Protein AF-A0A6P1W4Q4-F1 (afdb_monomer_lite)

Foldseek 3Di:
DDDDPCPPADAPDKDFLVDDDDDDDPVVVLFKWKWFQFPPPGIATWDADPVVRFTKGKDWDQPDDPPDDPVPCPDVVVRVVRTDIDIDTGDGTGIMGMHTDPNPPPVVVVDDDPDDD

Radius of gyration: 18.15 Å; chains: 1; bounding box: 52×29×51 Å

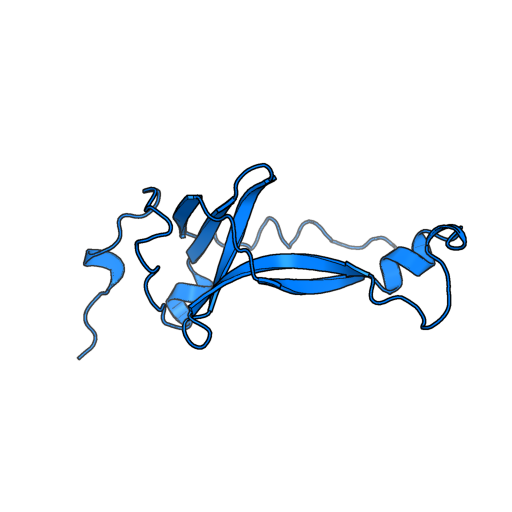Structure (mmCIF, N/CA/C/O backbone):
data_AF-A0A6P1W4Q4-F1
#
_entry.id   AF-A0A6P1W4Q4-F1
#
loop_
_atom_site.group_PDB
_atom_site.id
_atom_site.type_symbol
_atom_site.label_atom_id
_atom_site.label_alt_id
_atom_site.label_comp_id
_atom_site.label_asym_id
_atom_site.label_entity_id
_atom_site.label_seq_id
_atom_site.pdbx_PDB_ins_code
_atom_site.Cartn_x
_atom_site.Cartn_y
_atom_site.Car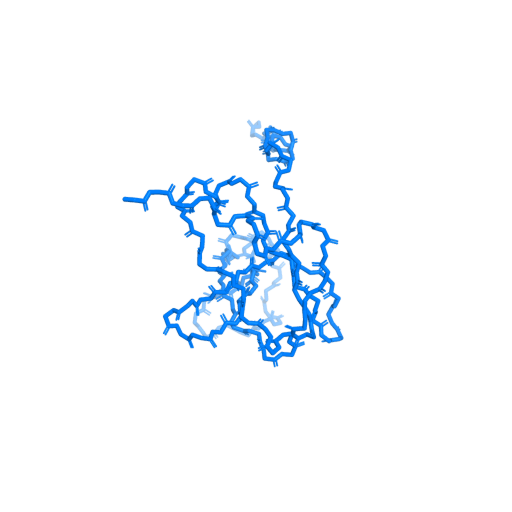tn_z
_atom_site.occupancy
_atom_site.B_iso_or_equiv
_atom_site.auth_seq_id
_atom_site.auth_comp_id
_atom_site.auth_asym_id
_atom_site.auth_atom_id
_atom_site.pdbx_PDB_model_num
ATOM 1 N N . MET A 1 1 ? -7.930 18.225 20.981 1.00 37.78 1 MET A N 1
ATOM 2 C CA . MET A 1 1 ? -8.391 16.954 21.582 1.00 37.78 1 MET A CA 1
ATOM 3 C C . MET A 1 1 ? -7.706 15.831 20.821 1.00 37.78 1 MET A C 1
ATOM 5 O O . MET A 1 1 ? -8.156 15.481 19.740 1.00 37.78 1 MET A O 1
ATOM 9 N N . ASN A 1 2 ? -6.573 15.351 21.335 1.00 42.97 2 ASN A N 1
ATOM 10 C CA . ASN A 1 2 ? -5.737 14.346 20.675 1.00 42.97 2 ASN A CA 1
ATOM 11 C C . ASN A 1 2 ? -6.170 12.964 21.174 1.00 42.97 2 ASN A C 1
ATOM 13 O O . ASN A 1 2 ? -5.742 12.516 22.233 1.00 42.97 2 ASN A O 1
ATOM 17 N N . GLY A 1 3 ? -7.113 12.347 20.464 1.00 40.84 3 GLY A N 1
ATOM 18 C CA . GLY A 1 3 ? -7.583 10.997 20.755 1.00 40.84 3 GLY A CA 1
ATOM 19 C C . GLY A 1 3 ? -6.735 9.974 20.010 1.00 40.84 3 GLY A C 1
ATOM 20 O O . GLY A 1 3 ? -6.713 9.983 18.784 1.00 40.84 3 GLY A O 1
ATOM 21 N N . HIS A 1 4 ? -6.055 9.101 20.749 1.00 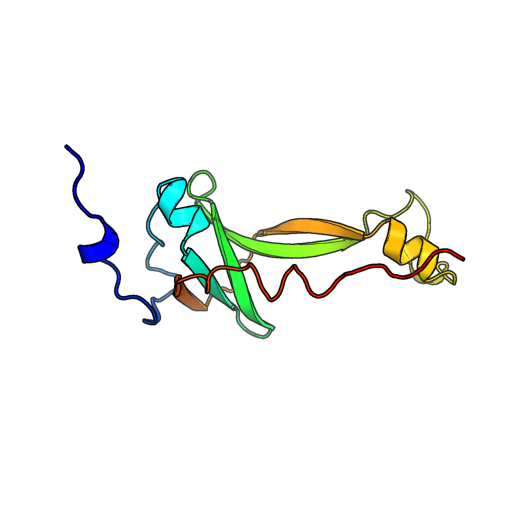47.22 4 HIS A N 1
ATOM 22 C CA . HIS A 1 4 ? -5.264 7.981 20.236 1.00 47.22 4 HIS A CA 1
ATOM 23 C C . HIS A 1 4 ? -6.079 7.093 19.265 1.00 47.22 4 HIS A C 1
ATOM 25 O O . HIS A 1 4 ? -6.968 6.338 19.673 1.00 47.22 4 HIS A O 1
ATOM 31 N N . PHE A 1 5 ? -5.769 7.181 17.966 1.00 53.00 5 PHE A N 1
ATOM 32 C CA . PHE A 1 5 ? -6.507 6.548 16.859 1.00 53.00 5 PHE A CA 1
ATOM 33 C C . PHE A 1 5 ? -6.183 5.060 16.642 1.00 53.00 5 PHE A C 1
ATOM 35 O O . PHE A 1 5 ? -6.997 4.327 16.074 1.00 53.00 5 PHE A O 1
ATOM 42 N N . LEU A 1 6 ? -5.060 4.575 17.182 1.00 53.75 6 LEU A N 1
ATOM 43 C CA . LEU A 1 6 ? -4.676 3.153 17.187 1.00 53.75 6 LEU A CA 1
ATOM 44 C C . LEU A 1 6 ? -5.668 2.240 17.939 1.00 53.75 6 LEU A C 1
ATOM 46 O O . LEU A 1 6 ? -5.520 1.024 17.939 1.00 53.75 6 LEU A O 1
ATOM 50 N N . THR A 1 7 ? -6.716 2.794 18.549 1.00 56.03 7 THR A N 1
ATOM 51 C CA . THR A 1 7 ? -7.779 2.028 19.215 1.00 56.03 7 THR A CA 1
ATOM 52 C C . THR A 1 7 ? -8.725 1.304 18.249 1.00 56.03 7 THR A C 1
ATOM 54 O O . THR A 1 7 ? -9.397 0.364 18.666 1.00 56.03 7 THR A O 1
ATOM 57 N N . LYS A 1 8 ? -8.794 1.698 16.966 1.00 67.62 8 LYS A N 1
ATOM 58 C CA . LYS A 1 8 ? -9.736 1.110 15.983 1.00 67.62 8 LYS A CA 1
ATOM 59 C C . LYS A 1 8 ? -9.107 0.134 14.989 1.00 67.62 8 LYS A C 1
ATOM 61 O O . LYS A 1 8 ? -9.837 -0.568 14.291 1.00 67.62 8 LYS A O 1
ATOM 66 N N . VAL A 1 9 ? -7.779 0.086 14.907 1.00 78.94 9 VAL A N 1
ATOM 67 C CA . VAL A 1 9 ? -7.048 -0.780 13.977 1.00 78.94 9 VAL A CA 1
ATOM 68 C C . VAL A 1 9 ? -6.053 -1.613 14.763 1.00 78.94 9 VAL A C 1
ATOM 70 O O . VAL A 1 9 ? -5.184 -1.088 15.450 1.00 78.94 9 VAL A O 1
ATOM 73 N N . ARG A 1 10 ? -6.177 -2.933 14.649 1.00 85.44 10 ARG A N 1
ATOM 74 C CA . ARG A 1 10 ? -5.229 -3.884 15.206 1.00 85.44 10 ARG A CA 1
ATOM 75 C C . ARG A 1 10 ? -4.070 -4.018 14.227 1.00 85.44 10 ARG A C 1
ATOM 77 O O . ARG A 1 10 ? -4.260 -4.420 13.080 1.00 85.44 10 ARG A O 1
ATOM 84 N N . LEU A 1 11 ? -2.870 -3.696 14.696 1.00 86.56 11 LEU A N 1
ATOM 85 C C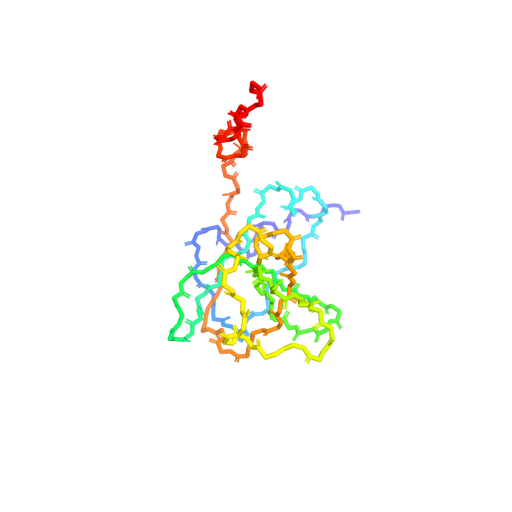A . LEU A 1 11 ? -1.642 -3.935 13.943 1.00 86.56 11 LEU A CA 1
ATOM 86 C C . LEU A 1 11 ? -1.528 -5.419 13.581 1.00 86.56 11 LEU A C 1
ATOM 88 O O . LEU A 1 11 ? -1.973 -6.283 14.341 1.00 86.56 11 LEU A O 1
ATOM 92 N N . TYR A 1 12 ? -0.934 -5.705 12.425 1.00 88.94 12 TYR A N 1
ATOM 93 C CA . TYR A 1 12 ? -0.780 -7.063 11.889 1.00 88.94 12 TYR A CA 1
ATOM 94 C C . TYR A 1 12 ? -2.095 -7.812 11.586 1.00 88.94 12 TYR A C 1
ATOM 96 O O . TYR A 1 12 ? -2.076 -9.019 11.345 1.00 88.94 12 TYR A O 1
ATOM 104 N N . ALA A 1 13 ? -3.243 -7.126 11.590 1.00 93.31 13 ALA A N 1
ATOM 105 C CA . ALA A 1 13 ? -4.512 -7.697 11.153 1.00 93.31 13 ALA A CA 1
ATOM 106 C C . ALA A 1 13 ? -4.811 -7.322 9.696 1.00 93.31 13 ALA A C 1
ATOM 108 O O . ALA A 1 13 ? -4.579 -6.190 9.269 1.00 93.31 13 ALA A O 1
ATOM 109 N N . TRP A 1 14 ? -5.364 -8.279 8.949 1.00 95.38 14 TRP A N 1
ATOM 110 C CA . TRP A 1 14 ? -5.851 -8.050 7.593 1.00 95.38 14 TRP A CA 1
ATOM 111 C C . TRP A 1 14 ? -7.269 -7.489 7.612 1.00 95.38 14 TRP A C 1
ATOM 113 O O . TRP A 1 14 ? -8.169 -8.044 8.241 1.00 95.38 14 TRP A O 1
ATOM 123 N N . TYR A 1 15 ? -7.467 -6.422 6.851 1.00 96.12 15 TYR A N 1
ATOM 124 C CA . TYR A 1 15 ? -8.743 -5.766 6.622 1.00 96.12 15 TYR A CA 1
ATOM 125 C C . TYR A 1 15 ? -9.103 -5.868 5.140 1.00 96.12 15 TYR A C 1
ATOM 127 O O . TYR A 1 15 ? -8.223 -5.701 4.295 1.00 96.12 15 TYR A O 1
ATOM 135 N N . PRO A 1 16 ? -10.370 -6.129 4.780 1.00 96.56 16 PRO A N 1
ATOM 136 C CA . PRO A 1 16 ? -10.771 -6.185 3.379 1.00 96.56 16 PRO A CA 1
ATOM 137 C C . PRO A 1 16 ? -10.604 -4.814 2.714 1.00 96.56 16 PRO A C 1
ATOM 139 O O . PRO A 1 16 ? -10.769 -3.782 3.361 1.00 96.56 16 PRO A O 1
ATOM 142 N N . ALA A 1 17 ? -10.351 -4.786 1.404 1.00 94.81 17 ALA A N 1
ATOM 143 C CA . ALA A 1 17 ? -10.204 -3.534 0.650 1.00 94.81 17 ALA A CA 1
ATOM 144 C C . ALA A 1 17 ? -11.458 -2.635 0.671 1.00 94.81 17 ALA A C 1
ATOM 146 O O . ALA A 1 17 ? -11.365 -1.438 0.407 1.00 94.81 17 ALA A O 1
ATOM 147 N N . SER A 1 18 ? -12.626 -3.197 1.001 1.00 93.69 18 SER A N 1
ATOM 148 C CA . SER A 1 18 ? -13.863 -2.443 1.232 1.00 93.69 18 SER A CA 1
ATOM 149 C C . SER A 1 18 ? -13.819 -1.580 2.499 1.00 93.69 18 SER A C 1
ATOM 151 O O . SER A 1 18 ? -14.538 -0.585 2.585 1.00 93.69 18 SER A O 1
ATOM 153 N N . ALA A 1 19 ? -12.987 -1.935 3.481 1.00 93.44 19 ALA A N 1
ATOM 154 C CA . ALA A 1 19 ? -12.704 -1.092 4.631 1.00 93.44 19 ALA A CA 1
ATOM 155 C C . ALA A 1 19 ? -11.630 -0.075 4.236 1.00 93.44 19 ALA A C 1
ATOM 157 O O . ALA A 1 19 ? -10.562 -0.453 3.761 1.00 93.44 19 ALA A O 1
ATOM 158 N N . LYS A 1 20 ? -11.888 1.219 4.430 1.00 91.75 20 LYS A N 1
ATOM 159 C CA . LYS A 1 20 ? -10.884 2.252 4.149 1.00 91.75 20 LYS A CA 1
ATOM 160 C C . LYS A 1 20 ? -9.813 2.245 5.250 1.00 91.75 20 LYS A C 1
ATOM 162 O O . LYS A 1 20 ? -10.195 2.264 6.424 1.00 91.75 20 LYS A O 1
ATOM 167 N N . PRO A 1 21 ? -8.509 2.242 4.912 1.00 92.88 21 PRO A N 1
ATOM 168 C CA . PRO A 1 21 ? -7.453 2.468 5.895 1.00 92.88 21 PRO A CA 1
ATOM 169 C C . PRO A 1 21 ? -7.667 3.796 6.623 1.00 92.88 21 PRO A C 1
ATOM 171 O O . PRO A 1 21 ? -8.258 4.706 6.042 1.00 92.88 21 PRO A O 1
ATOM 174 N N . PRO A 1 22 ? -7.206 3.948 7.871 1.00 89.31 22 PRO A N 1
ATOM 175 C CA . PRO A 1 22 ? -7.259 5.234 8.552 1.00 89.31 22 PRO A CA 1
ATOM 176 C C . PRO A 1 22 ? -6.366 6.262 7.847 1.00 89.31 22 PRO A C 1
ATOM 178 O O . PRO A 1 22 ? -5.402 5.916 7.160 1.00 89.31 22 PRO A O 1
ATOM 181 N N . GLN A 1 23 ? -6.689 7.541 8.017 1.00 89.12 23 GLN A N 1
ATOM 182 C CA . GLN A 1 23 ? -5.745 8.610 7.713 1.00 89.12 23 GLN A CA 1
ATOM 183 C C . GLN A 1 23 ? -4.806 8.749 8.907 1.00 89.12 23 GLN A C 1
ATOM 185 O O . GLN A 1 23 ? -5.270 8.931 10.032 1.00 89.12 23 GLN A O 1
ATOM 190 N N . LEU A 1 24 ? -3.513 8.605 8.650 1.00 85.25 24 LEU A N 1
ATOM 191 C CA . LEU A 1 24 ? -2.473 8.701 9.661 1.00 85.25 24 LEU A CA 1
ATOM 192 C C . LEU A 1 24 ? -2.003 10.155 9.783 1.00 85.25 24 LEU A C 1
ATOM 194 O O . LEU A 1 24 ? -2.072 10.931 8.828 1.00 85.25 24 LEU A O 1
ATOM 198 N N . SER A 1 25 ? -1.551 10.535 10.973 1.00 85.00 25 SER A N 1
ATOM 199 C CA . SER A 1 25 ? -0.745 11.742 11.159 1.00 85.00 25 SER A CA 1
ATOM 200 C C . SER A 1 25 ? 0.664 11.542 10.594 1.00 85.00 25 SER A C 1
ATOM 202 O O . SER A 1 25 ? 1.100 10.412 10.399 1.00 85.00 25 SER A O 1
ATOM 204 N N . LEU A 1 26 ? 1.411 12.629 10.385 1.00 83.56 26 LEU A N 1
ATOM 205 C CA . LEU A 1 26 ? 2.783 12.553 9.868 1.00 83.56 26 LEU A CA 1
ATOM 206 C C . LEU A 1 26 ? 3.694 11.649 10.725 1.00 83.56 26 LEU A C 1
ATOM 208 O O . LEU A 1 26 ? 4.472 10.869 10.189 1.00 83.56 26 LEU A O 1
ATOM 212 N N . GLU A 1 27 ? 3.576 11.717 12.053 1.00 84.31 27 GLU A N 1
ATOM 213 C CA . GLU A 1 27 ? 4.358 10.880 12.977 1.00 84.31 27 GLU A CA 1
ATOM 214 C C . GLU A 1 27 ? 4.010 9.388 12.835 1.00 84.31 27 GLU A C 1
ATOM 216 O O . GLU A 1 27 ? 4.886 8.520 12.854 1.00 84.31 27 GLU A O 1
ATOM 221 N N . GLU A 1 28 ? 2.729 9.081 12.634 1.00 85.38 28 GLU A N 1
ATOM 222 C CA . GLU A 1 28 ? 2.263 7.717 12.397 1.00 85.38 28 GLU A CA 1
ATOM 223 C C . GLU A 1 28 ? 2.681 7.218 11.005 1.00 85.38 28 GLU A C 1
ATOM 225 O O . GLU A 1 28 ? 3.112 6.076 10.883 1.00 85.38 28 GLU A O 1
ATOM 230 N N . GLU A 1 29 ? 2.636 8.058 9.968 1.00 83.44 29 GLU A N 1
ATOM 231 C CA . GLU A 1 29 ? 3.137 7.720 8.624 1.00 83.44 29 GLU A CA 1
ATOM 232 C C . GLU A 1 29 ? 4.632 7.376 8.634 1.00 83.44 29 GLU A C 1
ATOM 234 O O . GLU A 1 29 ? 5.078 6.527 7.867 1.00 83.44 29 GLU A O 1
ATOM 239 N N . MET A 1 30 ? 5.406 7.982 9.538 1.00 83.44 30 MET A N 1
ATOM 240 C CA . MET A 1 30 ? 6.822 7.656 9.738 1.00 83.44 30 MET A CA 1
ATOM 241 C C . MET A 1 30 ? 7.050 6.375 10.553 1.00 83.44 30 MET A C 1
ATOM 243 O O . MET A 1 30 ? 8.143 5.812 10.520 1.00 83.44 30 MET A O 1
ATOM 247 N N . SER A 1 31 ? 6.040 5.916 11.292 1.00 85.19 31 SER A N 1
ATOM 248 C CA . SER A 1 31 ? 6.151 4.792 12.231 1.00 85.19 31 SER A CA 1
ATOM 249 C C . SER A 1 31 ? 5.485 3.514 11.723 1.00 85.19 31 SER A C 1
ATOM 251 O O . SER A 1 31 ? 5.721 2.435 12.268 1.00 85.19 31 SER A O 1
ATOM 253 N N . TYR A 1 32 ? 4.652 3.613 10.686 1.00 87.06 32 TYR A N 1
ATOM 254 C CA . TYR A 1 32 ? 3.853 2.510 10.171 1.00 87.06 32 TYR A CA 1
ATOM 255 C C . TYR A 1 32 ? 3.909 2.423 8.648 1.00 87.06 32 TYR A C 1
ATOM 257 O O . TYR A 1 32 ? 3.908 3.423 7.942 1.00 87.06 32 TYR A O 1
ATOM 265 N N . GLN A 1 33 ? 3.867 1.196 8.137 1.00 90.12 33 GLN A N 1
ATOM 266 C CA . GLN A 1 33 ? 3.746 0.901 6.717 1.00 90.12 33 GLN A CA 1
ATOM 267 C C . GLN A 1 33 ? 2.408 0.225 6.446 1.00 90.12 33 GLN A C 1
ATOM 269 O O . GLN A 1 33 ? 2.054 -0.777 7.075 1.00 90.12 33 GLN A O 1
ATOM 274 N N . LEU A 1 34 ? 1.679 0.743 5.459 1.00 91.69 34 LEU A N 1
ATOM 275 C CA . LEU A 1 34 ? 0.533 0.036 4.907 1.00 91.69 34 LEU A CA 1
ATOM 276 C C . LEU A 1 34 ? 1.028 -1.035 3.929 1.00 91.69 34 LEU A C 1
ATOM 278 O O . LEU A 1 34 ? 1.791 -0.762 3.000 1.00 91.69 34 LEU A O 1
ATOM 282 N N . ILE A 1 35 ? 0.576 -2.260 4.150 1.00 93.50 35 ILE A N 1
ATOM 283 C CA . ILE A 1 35 ? 0.838 -3.424 3.317 1.00 93.50 35 ILE A CA 1
ATOM 284 C C . ILE A 1 35 ? -0.448 -3.785 2.582 1.00 93.50 35 ILE A C 1
ATOM 286 O O . ILE A 1 35 ? -1.519 -3.848 3.184 1.00 93.50 35 ILE A O 1
ATOM 290 N N . LEU A 1 36 ? -0.346 -4.031 1.280 1.00 94.69 36 LEU A N 1
ATOM 291 C CA . LEU A 1 36 ? -1.456 -4.340 0.386 1.00 94.69 36 LEU A CA 1
ATOM 292 C C . LEU A 1 36 ? -1.323 -5.772 -0.124 1.00 94.69 36 LEU A C 1
ATOM 294 O O . LEU A 1 36 ? -0.273 -6.149 -0.636 1.00 94.69 36 LEU A O 1
ATOM 298 N N . ASN A 1 37 ? -2.398 -6.552 -0.046 1.00 95.81 37 ASN A N 1
ATOM 299 C CA . ASN A 1 37 ? -2.527 -7.814 -0.766 1.00 95.81 37 ASN A CA 1
ATOM 300 C C . ASN A 1 37 ? -3.260 -7.551 -2.087 1.00 95.81 37 ASN A C 1
ATOM 302 O O . ASN A 1 37 ? -4.435 -7.178 -2.086 1.00 95.81 37 ASN A O 1
ATOM 306 N N . ILE A 1 38 ? -2.564 -7.720 -3.207 1.00 94.38 38 ILE A N 1
ATOM 307 C CA . ILE A 1 38 ? -3.047 -7.422 -4.554 1.00 94.38 38 ILE A CA 1
ATOM 308 C C . ILE A 1 38 ? -3.197 -8.730 -5.334 1.00 94.38 38 ILE A C 1
ATOM 310 O O . ILE A 1 38 ? -2.252 -9.514 -5.450 1.00 94.38 38 ILE A O 1
ATOM 314 N N . ALA A 1 39 ? -4.370 -8.948 -5.932 1.00 93.94 39 ALA A N 1
ATOM 315 C CA . ALA A 1 39 ? -4.638 -10.151 -6.715 1.00 93.94 39 ALA A CA 1
ATOM 316 C C . ALA A 1 39 ? -3.613 -10.332 -7.850 1.00 93.94 39 ALA A C 1
ATOM 318 O O . ALA A 1 39 ? -3.352 -9.394 -8.604 1.00 93.94 39 ALA A O 1
ATOM 319 N N . LEU A 1 40 ? -3.080 -11.553 -7.992 1.00 91.06 40 LEU A N 1
ATOM 320 C CA . LEU A 1 40 ? -2.075 -11.956 -8.996 1.00 91.06 40 LEU A CA 1
ATOM 321 C C . LEU A 1 40 ? -0.700 -11.269 -8.884 1.00 91.06 40 LEU A C 1
ATOM 323 O O . LEU A 1 40 ? 0.173 -11.545 -9.698 1.00 91.06 40 LEU A O 1
ATOM 327 N N . VAL A 1 41 ? -0.498 -10.400 -7.892 1.00 89.50 41 VAL A N 1
ATOM 328 C CA . VAL A 1 41 ? 0.791 -9.740 -7.620 1.00 89.50 41 VAL A CA 1
ATOM 329 C C . VAL A 1 41 ? 1.369 -10.228 -6.293 1.00 89.50 41 VAL A C 1
ATOM 331 O O . VAL A 1 41 ? 2.562 -10.490 -6.206 1.00 89.50 41 VAL A O 1
ATOM 334 N N . GLY A 1 42 ? 0.525 -10.388 -5.271 1.00 91.06 42 GLY A N 1
ATOM 335 C CA . GLY A 1 42 ? 0.936 -10.769 -3.923 1.00 91.06 42 GLY A CA 1
ATOM 336 C C . GLY A 1 42 ? 0.930 -9.585 -2.959 1.00 91.06 42 GLY A C 1
ATOM 337 O O . GLY A 1 42 ? 0.112 -8.672 -3.081 1.00 91.06 42 GLY A O 1
ATOM 338 N N . VAL A 1 43 ? 1.820 -9.627 -1.969 1.00 91.50 43 VAL A N 1
ATOM 339 C CA . VAL A 1 43 ? 1.864 -8.669 -0.859 1.00 91.50 43 VAL A CA 1
ATOM 340 C C . VAL A 1 43 ? 2.947 -7.619 -1.102 1.00 91.50 43 VAL A C 1
ATOM 342 O O . VAL A 1 43 ? 4.108 -7.972 -1.285 1.00 91.50 43 VAL A O 1
ATO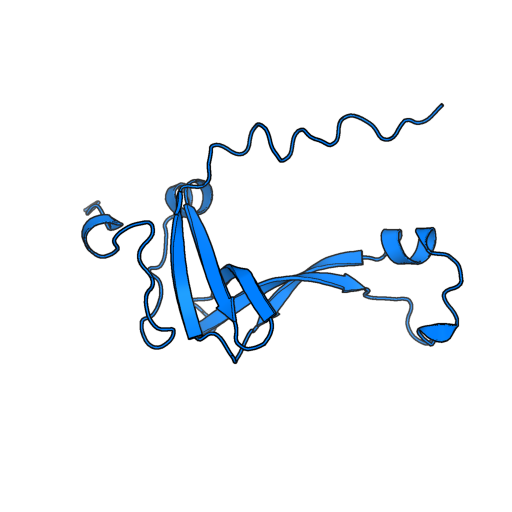M 345 N N . VAL A 1 44 ? 2.581 -6.335 -1.094 1.00 90.19 44 VAL A N 1
ATOM 346 C CA . VAL A 1 44 ? 3.501 -5.214 -1.365 1.00 90.19 44 VAL A CA 1
ATOM 347 C C . VAL A 1 44 ? 3.284 -4.047 -0.407 1.00 90.19 44 VAL A C 1
ATOM 349 O O . VAL A 1 44 ? 2.188 -3.859 0.120 1.00 90.19 44 VAL A O 1
ATOM 352 N N . ALA A 1 45 ? 4.313 -3.222 -0.217 1.00 89.38 45 ALA A N 1
ATOM 353 C CA . ALA A 1 45 ? 4.171 -1.935 0.454 1.00 89.38 45 ALA A CA 1
ATOM 354 C C . ALA A 1 45 ? 3.399 -0.937 -0.427 1.00 89.38 45 ALA A C 1
ATOM 356 O O . ALA A 1 45 ? 3.567 -0.885 -1.649 1.00 89.38 45 ALA A O 1
ATOM 357 N N . GLY A 1 46 ? 2.553 -0.128 0.202 1.00 91.25 46 GLY A N 1
ATOM 358 C CA . GLY A 1 46 ? 1.796 0.915 -0.474 1.00 91.25 46 GLY A CA 1
ATOM 359 C C . GLY A 1 46 ? 1.196 1.911 0.504 1.00 91.25 46 GLY A C 1
ATOM 360 O O . GLY A 1 46 ? 1.607 1.998 1.657 1.00 91.25 46 GLY A O 1
ATOM 361 N N . PHE A 1 47 ? 0.211 2.665 0.039 1.00 91.81 47 PHE A N 1
ATOM 362 C CA . PHE A 1 47 ? -0.554 3.610 0.845 1.00 91.81 47 PHE A CA 1
ATOM 363 C C . PHE A 1 47 ? -1.973 3.744 0.288 1.00 91.81 47 PHE A C 1
ATOM 365 O O . PHE A 1 47 ? -2.315 3.195 -0.763 1.00 91.81 47 PHE A O 1
ATOM 372 N N . TYR A 1 48 ? -2.815 4.475 1.008 1.00 93.62 48 TYR A N 1
ATOM 373 C CA . TYR A 1 48 ? -4.149 4.833 0.549 1.00 93.62 48 TYR A CA 1
ATOM 374 C C . TYR A 1 48 ? -4.238 6.349 0.401 1.00 93.62 48 TYR A C 1
ATOM 376 O O . TYR A 1 48 ? -4.120 7.087 1.378 1.00 93.62 48 TYR A O 1
ATOM 384 N N . ASP A 1 49 ? -4.422 6.816 -0.832 1.00 92.50 49 ASP A N 1
ATOM 385 C CA . ASP A 1 49 ? -4.661 8.223 -1.125 1.00 92.50 49 ASP A CA 1
ATOM 386 C C . ASP A 1 49 ? -6.106 8.565 -0.748 1.00 92.50 49 ASP A C 1
ATOM 388 O O . ASP A 1 49 ? -7.058 8.274 -1.480 1.00 92.50 49 ASP A O 1
ATOM 392 N N . HIS A 1 50 ? -6.266 9.202 0.410 1.00 91.38 50 HIS A N 1
ATOM 393 C CA . HIS A 1 50 ? -7.560 9.643 0.930 1.00 91.38 50 HIS A CA 1
ATOM 394 C C . HIS A 1 50 ? -8.224 10.731 0.083 1.00 91.38 50 HIS A C 1
ATOM 396 O O . HIS A 1 50 ? -9.452 10.791 0.034 1.00 91.38 50 HIS A O 1
ATOM 402 N N . LYS A 1 51 ? -7.444 11.561 -0.621 1.00 91.44 51 LYS A N 1
ATOM 403 C CA . LYS A 1 51 ? -7.988 12.610 -1.496 1.00 91.44 51 LYS A CA 1
ATOM 404 C C . LYS A 1 51 ? -8.611 11.990 -2.742 1.00 91.44 51 LYS A C 1
ATOM 406 O O . LYS A 1 51 ? -9.690 12.396 -3.163 1.00 91.44 51 LYS A O 1
ATOM 411 N N . GLN A 1 52 ? -7.947 10.986 -3.310 1.00 92.88 52 GLN A N 1
ATOM 412 C CA . GLN A 1 52 ? -8.403 10.306 -4.524 1.00 92.88 52 GLN A CA 1
ATOM 413 C C . GLN A 1 52 ? -9.275 9.074 -4.256 1.00 92.88 52 GLN A C 1
ATOM 415 O O . GLN A 1 52 ? -9.861 8.539 -5.196 1.00 92.88 52 GLN A O 1
ATOM 420 N N . ASN A 1 53 ? -9.383 8.635 -2.998 1.00 93.25 53 ASN A N 1
ATOM 421 C CA . ASN A 1 53 ? -10.025 7.386 -2.577 1.00 93.25 53 ASN A CA 1
ATOM 422 C C . ASN A 1 53 ? -9.485 6.151 -3.321 1.00 93.25 53 ASN A C 1
ATOM 424 O O . ASN A 1 53 ? -10.255 5.351 -3.856 1.00 93.25 53 ASN A O 1
ATOM 428 N N . LYS A 1 54 ? -8.156 6.009 -3.391 1.00 95.56 54 LYS A N 1
ATOM 429 C CA . LYS A 1 54 ? -7.497 4.917 -4.125 1.00 95.56 54 LYS A CA 1
ATOM 430 C C . LYS A 1 54 ? -6.339 4.328 -3.336 1.00 95.56 54 LYS A C 1
ATOM 432 O O . LYS A 1 54 ? -5.590 5.049 -2.685 1.00 95.56 54 LYS A O 1
ATOM 437 N N . PHE A 1 55 ? -6.162 3.017 -3.454 1.00 95.75 55 PHE A N 1
ATOM 438 C CA . PHE A 1 55 ? -4.923 2.369 -3.041 1.00 95.75 55 PHE A CA 1
ATOM 439 C C . PHE A 1 55 ? -3.842 2.618 -4.083 1.00 95.75 55 PHE A C 1
ATOM 441 O O . PHE A 1 55 ? -4.099 2.512 -5.283 1.00 95.75 55 PHE A O 1
ATOM 448 N N . CYS A 1 56 ? -2.635 2.888 -3.612 1.00 94.00 56 CYS A N 1
ATOM 449 C CA . CYS A 1 56 ? -1.460 3.094 -4.438 1.00 94.00 56 CYS A CA 1
ATOM 450 C C . CYS A 1 56 ? -0.330 2.202 -3.929 1.00 94.00 56 CYS A C 1
ATOM 452 O O . CYS A 1 56 ? -0.202 1.981 -2.724 1.00 94.00 56 CYS A O 1
ATOM 454 N N . LYS A 1 57 ? 0.502 1.695 -4.835 1.00 89.25 57 LYS A N 1
ATOM 455 C CA . LYS A 1 57 ? 1.736 0.989 -4.468 1.00 89.25 57 LYS A CA 1
ATOM 456 C C . LYS A 1 57 ? 2.951 1.752 -4.970 1.00 89.25 57 LYS A C 1
ATOM 458 O O . LYS A 1 57 ? 2.871 2.457 -5.980 1.00 89.25 57 LYS A O 1
ATOM 463 N N . ASN A 1 58 ? 4.070 1.554 -4.288 1.00 82.31 58 ASN A N 1
ATOM 464 C CA . ASN A 1 58 ? 5.360 2.053 -4.742 1.00 82.31 58 ASN A CA 1
ATOM 465 C C . ASN A 1 58 ? 5.833 1.173 -5.900 1.00 82.31 58 ASN A C 1
ATOM 467 O O . ASN A 1 58 ? 5.743 -0.055 -5.833 1.00 82.31 58 ASN A O 1
ATOM 471 N N . CYS A 1 59 ? 6.313 1.791 -6.971 1.00 81.19 59 CYS A N 1
ATOM 472 C CA . CYS A 1 59 ? 6.903 1.082 -8.098 1.00 81.19 59 CYS A CA 1
ATOM 473 C C . CYS A 1 59 ? 7.999 1.925 -8.743 1.00 81.19 59 CYS A C 1
ATOM 475 O O . CYS A 1 59 ? 7.930 3.153 -8.747 1.00 81.19 59 CYS A O 1
ATOM 477 N N . GLU A 1 60 ? 8.997 1.265 -9.312 1.00 81.31 60 GLU A N 1
ATOM 478 C CA . GLU A 1 60 ? 9.946 1.921 -10.200 1.00 81.31 60 GLU A CA 1
ATOM 479 C C . GLU A 1 60 ? 9.356 1.932 -11.604 1.00 81.31 60 GLU A C 1
ATOM 481 O O . GLU A 1 60 ? 8.943 0.895 -12.133 1.00 81.31 60 GLU A O 1
ATOM 486 N N . ARG A 1 61 ? 9.291 3.115 -12.214 1.00 79.25 61 ARG A N 1
ATOM 487 C CA . ARG A 1 61 ? 8.899 3.250 -13.612 1.00 79.25 61 ARG A CA 1
ATOM 488 C C . ARG A 1 61 ? 10.032 3.813 -14.437 1.00 79.25 61 ARG A C 1
ATOM 490 O O . ARG A 1 61 ? 10.710 4.759 -14.047 1.00 79.25 61 ARG A O 1
ATOM 497 N N . TYR A 1 62 ? 10.180 3.228 -15.617 1.00 76.44 62 TYR A N 1
ATOM 498 C CA . TYR A 1 62 ? 11.038 3.746 -16.663 1.00 76.44 62 TYR A CA 1
ATOM 499 C C . TYR A 1 62 ? 10.278 4.823 -17.429 1.00 76.44 62 TYR A C 1
ATOM 501 O O . TYR A 1 62 ? 9.282 4.528 -18.092 1.00 76.44 62 TYR A O 1
ATOM 509 N N . PHE A 1 63 ? 10.738 6.068 -17.336 1.00 73.00 63 PHE A N 1
ATOM 510 C CA . PHE A 1 63 ? 10.110 7.183 -18.053 1.00 73.00 63 PHE A CA 1
ATOM 511 C C . PHE A 1 63 ? 10.672 7.386 -19.465 1.00 73.00 63 PHE A C 1
ATOM 513 O O . PHE A 1 63 ? 10.068 8.099 -20.261 1.00 73.00 63 PHE A O 1
ATOM 520 N N . GLY A 1 64 ? 11.757 6.683 -19.802 1.00 66.31 64 GLY A N 1
ATOM 521 C CA . GLY A 1 64 ? 12.325 6.622 -21.143 1.00 66.31 64 GLY A CA 1
ATOM 522 C C . GLY A 1 64 ? 12.726 7.950 -21.766 1.00 66.31 64 GLY A C 1
ATOM 523 O O . GLY A 1 64 ? 12.613 9.025 -21.188 1.00 66.31 64 GLY A O 1
ATOM 524 N N . LEU A 1 65 ? 13.232 7.847 -22.992 1.00 64.31 65 LEU A N 1
ATOM 525 C CA . LEU A 1 65 ? 13.397 8.986 -23.887 1.00 64.31 65 LEU A CA 1
ATOM 526 C C . LEU A 1 65 ? 12.251 8.928 -24.905 1.00 64.31 65 LEU A C 1
ATOM 528 O O . LEU A 1 65 ? 12.047 7.857 -25.491 1.00 64.31 65 LEU A O 1
ATOM 532 N N . PRO A 1 66 ? 11.511 10.028 -25.132 1.00 62.47 66 PRO A N 1
ATOM 533 C CA . PRO A 1 66 ? 10.413 10.035 -26.088 1.00 62.47 66 PRO A CA 1
ATOM 534 C C . PRO A 1 66 ? 10.874 9.501 -27.453 1.00 62.47 66 PRO A C 1
ATOM 536 O O . PRO A 1 66 ? 11.901 9.929 -27.978 1.00 62.47 66 PRO A O 1
ATOM 539 N N . GLY A 1 67 ? 10.123 8.557 -28.028 1.00 62.81 67 GLY A N 1
ATOM 540 C CA . GLY A 1 67 ? 10.349 8.061 -29.393 1.00 62.81 67 GLY A CA 1
ATOM 541 C C . GLY A 1 67 ? 11.297 6.866 -29.557 1.00 62.81 67 GLY A C 1
ATOM 542 O O . GLY A 1 67 ? 11.498 6.435 -30.690 1.00 62.81 67 GLY A O 1
ATOM 543 N N . LYS A 1 68 ? 11.851 6.284 -28.483 1.00 60.56 68 LYS A N 1
ATOM 544 C CA . LYS A 1 68 ? 12.629 5.030 -28.569 1.00 60.56 68 LYS A CA 1
ATOM 545 C C . LYS A 1 68 ? 11.788 3.815 -28.173 1.00 60.56 68 LYS A C 1
ATOM 547 O O . LYS A 1 68 ? 11.075 3.845 -27.172 1.00 60.56 68 LYS A O 1
ATOM 552 N N . ARG A 1 69 ? 11.858 2.741 -28.970 1.00 61.22 69 ARG A N 1
ATOM 553 C CA . ARG A 1 69 ? 11.211 1.459 -28.644 1.00 61.22 69 ARG A CA 1
ATOM 554 C C . ARG A 1 69 ? 12.027 0.724 -27.576 1.00 61.22 69 ARG A C 1
ATOM 556 O O . ARG A 1 69 ? 13.250 0.837 -27.539 1.00 61.22 69 ARG A O 1
ATOM 563 N N . PHE A 1 70 ? 11.339 -0.024 -26.713 1.00 61.56 70 PHE A N 1
ATOM 564 C CA . PHE A 1 70 ? 11.953 -0.694 -25.561 1.00 61.56 70 PHE A CA 1
ATOM 565 C C . PHE A 1 70 ? 13.014 -1.742 -25.949 1.00 61.56 70 PHE A C 1
ATOM 567 O O . PHE A 1 70 ? 14.001 -1.925 -25.248 1.00 61.56 70 PHE A O 1
ATOM 574 N N . ASP A 1 71 ? 12.845 -2.379 -27.105 1.00 65.38 71 ASP A N 1
ATOM 575 C CA . ASP A 1 71 ? 13.756 -3.370 -27.690 1.00 65.38 71 ASP A CA 1
ATOM 576 C C . ASP A 1 71 ? 15.084 -2.782 -28.200 1.00 65.38 71 ASP A C 1
ATOM 578 O O . ASP A 1 71 ? 15.985 -3.530 -28.563 1.00 65.38 71 ASP A O 1
ATOM 582 N N . GLN A 1 72 ? 15.229 -1.453 -28.216 1.00 65.31 72 GLN A N 1
ATOM 583 C CA . GLN A 1 72 ? 16.452 -0.764 -28.642 1.00 65.31 72 GLN A CA 1
ATOM 584 C C . GLN A 1 72 ? 17.360 -0.370 -27.467 1.00 65.31 72 GLN A C 1
ATOM 586 O O . GLN A 1 72 ? 18.423 0.228 -27.673 1.00 65.31 72 GLN A O 1
ATOM 591 N N . TYR A 1 73 ? 16.960 -0.669 -26.228 1.00 63.34 73 TYR A N 1
ATOM 592 C CA . TYR A 1 73 ? 17.768 -0.388 -25.046 1.00 63.34 73 TYR A CA 1
ATOM 593 C C . TYR A 1 73 ? 18.743 -1.534 -24.765 1.00 63.34 73 TYR A C 1
ATOM 595 O O . TYR A 1 73 ? 18.493 -2.406 -23.942 1.00 63.34 73 TYR A O 1
ATOM 603 N N . ASN A 1 74 ? 19.907 -1.492 -25.412 1.00 67.38 74 ASN A N 1
ATOM 604 C CA . ASN A 1 74 ? 20.988 -2.462 -25.175 1.00 67.38 74 ASN A CA 1
ATOM 605 C C . ASN A 1 74 ? 21.898 -2.069 -23.997 1.00 67.38 74 ASN A C 1
ATOM 607 O O . ASN A 1 74 ? 22.876 -2.751 -23.708 1.00 67.38 74 ASN A O 1
ATOM 611 N N . ASN A 1 75 ? 21.613 -0.939 -23.345 1.00 74.25 75 ASN A N 1
ATOM 612 C CA . ASN A 1 75 ? 22.437 -0.368 -22.288 1.00 74.25 75 ASN A CA 1
ATOM 613 C C . ASN A 1 75 ? 21.648 -0.346 -20.971 1.00 74.25 75 ASN A C 1
ATOM 615 O O . ASN A 1 75 ? 20.868 0.575 -20.721 1.00 74.25 75 ASN A O 1
ATOM 619 N N . ILE A 1 76 ? 21.859 -1.375 -20.147 1.00 76.25 76 ILE A N 1
ATOM 620 C CA . ILE A 1 76 ? 21.223 -1.540 -18.832 1.00 76.25 76 ILE A CA 1
ATOM 621 C C . ILE A 1 76 ? 21.512 -0.336 -17.922 1.00 76.25 76 ILE A C 1
ATOM 623 O O . ILE A 1 76 ? 20.606 0.135 -17.237 1.00 76.25 76 ILE A O 1
ATOM 627 N N . ASP A 1 77 ? 22.714 0.242 -17.977 1.00 76.12 77 ASP A N 1
ATOM 628 C CA . ASP A 1 77 ? 23.063 1.417 -17.167 1.00 76.12 77 ASP A CA 1
ATOM 629 C C . ASP A 1 77 ? 22.233 2.643 -17.554 1.00 76.12 77 ASP A C 1
ATOM 631 O O . ASP A 1 77 ? 21.815 3.425 -16.699 1.00 76.12 77 ASP A O 1
ATOM 635 N N . ALA A 1 78 ? 21.951 2.812 -18.848 1.00 73.94 78 ALA A N 1
ATOM 636 C CA . ALA A 1 78 ? 21.063 3.866 -19.324 1.00 73.94 78 ALA A CA 1
ATOM 637 C C . ALA A 1 78 ? 19.603 3.615 -18.916 1.00 73.94 78 ALA A C 1
ATOM 639 O O . ALA A 1 78 ? 18.878 4.576 -18.664 1.00 73.94 78 ALA A O 1
ATOM 640 N N . ILE A 1 79 ? 19.162 2.354 -18.827 1.00 75.62 79 ILE A N 1
ATOM 641 C CA . ILE A 1 79 ? 17.827 2.022 -18.310 1.00 75.62 79 ILE A CA 1
ATOM 642 C C . ILE A 1 79 ? 17.736 2.405 -16.832 1.00 75.62 79 ILE A C 1
ATOM 644 O O . ILE A 1 79 ? 16.863 3.187 -16.457 1.00 75.62 79 ILE A O 1
ATOM 648 N N . ASN A 1 80 ? 18.684 1.927 -16.026 1.00 77.06 80 ASN A N 1
ATOM 649 C CA . ASN A 1 80 ? 18.709 2.136 -14.581 1.00 77.06 80 ASN A CA 1
ATOM 650 C C . ASN A 1 80 ? 18.772 3.623 -14.207 1.00 77.06 80 ASN A C 1
ATOM 652 O O . ASN A 1 80 ? 18.069 4.052 -13.299 1.00 77.06 80 ASN A O 1
ATOM 656 N N . LYS A 1 81 ? 19.523 4.442 -14.957 1.00 79.50 81 LYS A N 1
ATOM 657 C CA . LYS A 1 81 ? 19.590 5.904 -14.750 1.00 79.50 81 LYS A CA 1
ATOM 658 C C . LYS A 1 81 ? 18.271 6.647 -14.993 1.00 79.50 81 LYS A C 1
ATOM 660 O O . LYS A 1 81 ? 18.149 7.793 -14.578 1.00 79.50 81 LYS A O 1
ATOM 665 N N . ASN A 1 82 ? 17.314 6.031 -15.685 1.00 78.56 82 ASN A N 1
ATOM 666 C CA . ASN A 1 82 ? 16.013 6.630 -16.002 1.00 78.56 82 ASN A CA 1
ATOM 667 C C . ASN A 1 82 ? 14.843 5.904 -15.315 1.00 78.56 82 ASN A C 1
ATOM 669 O O . ASN A 1 82 ? 13.678 6.188 -15.617 1.00 78.56 82 ASN A O 1
ATOM 673 N N . LEU A 1 83 ? 15.136 4.959 -14.418 1.00 81.44 83 LEU A N 1
ATOM 674 C CA . LEU A 1 83 ? 14.154 4.450 -13.472 1.00 81.44 83 LEU A CA 1
ATOM 675 C C . LEU A 1 83 ? 13.959 5.490 -12.373 1.00 81.44 83 LEU A C 1
ATOM 677 O O . LEU A 1 83 ? 14.919 6.007 -11.807 1.00 81.44 83 LEU A O 1
ATOM 681 N N . ALA A 1 84 ? 12.704 5.793 -12.072 1.00 80.56 84 ALA A N 1
ATOM 682 C CA . ALA A 1 84 ? 12.354 6.638 -10.945 1.00 80.56 84 ALA A CA 1
ATOM 683 C C . ALA A 1 84 ? 11.241 5.986 -10.130 1.00 80.56 84 ALA A C 1
ATOM 685 O O . ALA A 1 84 ? 10.293 5.411 -10.679 1.00 80.56 84 ALA A O 1
ATOM 686 N N . TRP A 1 85 ? 11.355 6.107 -8.809 1.00 80.81 85 TRP A N 1
ATOM 687 C CA . TRP A 1 85 ? 10.300 5.715 -7.890 1.00 80.81 85 TRP A CA 1
ATOM 688 C C . TRP A 1 85 ? 9.073 6.592 -8.108 1.00 80.81 85 TRP A C 1
ATOM 690 O O . TRP A 1 85 ? 9.143 7.821 -8.139 1.00 80.81 85 TRP A O 1
ATOM 700 N N . THR A 1 86 ? 7.931 5.944 -8.269 1.00 86.00 86 THR A N 1
ATOM 701 C CA . THR A 1 86 ? 6.637 6.590 -8.416 1.00 86.00 86 THR A CA 1
ATOM 702 C C . THR A 1 86 ? 5.564 5.772 -7.707 1.00 86.00 86 THR A C 1
ATOM 704 O O . THR A 1 86 ? 5.800 4.665 -7.212 1.00 86.00 86 THR A O 1
ATOM 707 N N . TYR A 1 87 ? 4.362 6.326 -7.664 1.00 86.44 87 TYR A N 1
ATOM 708 C CA . TYR A 1 87 ? 3.204 5.691 -7.069 1.00 86.44 87 TYR A CA 1
ATOM 709 C C . TYR A 1 87 ? 2.176 5.435 -8.155 1.00 86.44 87 TYR A C 1
ATOM 711 O O . TYR A 1 87 ? 1.815 6.348 -8.898 1.00 86.44 87 TYR A O 1
ATOM 719 N N . GLU A 1 88 ? 1.684 4.203 -8.237 1.00 89.50 88 GLU A N 1
ATOM 720 C CA . GLU A 1 88 ? 0.626 3.864 -9.183 1.00 89.50 88 GLU A CA 1
ATOM 721 C C . GLU A 1 88 ? -0.646 3.408 -8.466 1.00 89.50 88 GLU A C 1
ATOM 723 O O . GLU A 1 88 ? -0.561 2.610 -7.524 1.00 89.50 88 GLU A O 1
ATOM 728 N N . PRO A 1 89 ? -1.830 3.879 -8.903 1.00 92.88 89 PRO A N 1
ATOM 729 C CA . PRO A 1 89 ? -3.098 3.374 -8.402 1.00 92.88 89 PRO A CA 1
ATOM 730 C C . PRO A 1 89 ? -3.265 1.882 -8.693 1.00 92.88 89 PRO A C 1
ATOM 732 O O . PRO A 1 89 ? -2.936 1.400 -9.778 1.00 92.88 89 PRO A O 1
ATOM 735 N N . VAL A 1 90 ? -3.852 1.156 -7.744 1.00 92.62 90 VAL A N 1
ATOM 736 C CA . VAL A 1 90 ? -4.094 -0.283 -7.841 1.00 92.62 90 VAL A CA 1
ATOM 737 C C . VAL A 1 90 ? -5.579 -0.576 -7.660 1.00 92.62 90 VAL A C 1
ATOM 739 O O . VAL A 1 90 ? -6.161 -0.282 -6.621 1.00 92.62 90 VAL A O 1
ATOM 742 N N . ASN A 1 91 ? -6.185 -1.235 -8.650 1.00 86.31 91 ASN A N 1
ATOM 743 C CA . ASN A 1 91 ? -7.627 -1.517 -8.651 1.00 86.31 91 ASN A CA 1
ATOM 744 C C . ASN A 1 91 ? -7.999 -2.913 -8.113 1.00 86.31 91 ASN A C 1
ATOM 746 O O . ASN A 1 91 ? -9.176 -3.193 -7.917 1.00 86.31 91 ASN A O 1
ATOM 750 N N . LYS A 1 92 ? -7.027 -3.811 -7.899 1.00 93.56 92 LYS A N 1
ATOM 751 C CA . LYS A 1 92 ? -7.256 -5.214 -7.490 1.00 93.56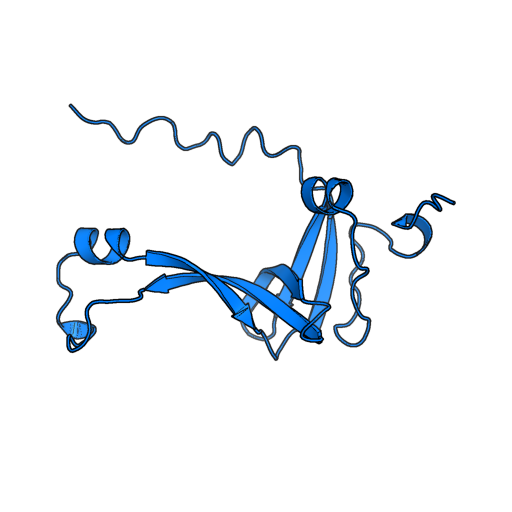 92 LYS A CA 1
ATOM 752 C C . LYS A 1 92 ? -6.726 -5.535 -6.088 1.00 93.56 92 LYS A C 1
ATOM 754 O O . LYS A 1 92 ? -6.201 -6.624 -5.853 1.00 93.56 92 LYS A O 1
ATOM 759 N N . VAL A 1 93 ? -6.823 -4.579 -5.167 1.00 96.06 93 VAL A N 1
ATOM 760 C CA . VAL A 1 93 ? -6.496 -4.819 -3.755 1.00 96.06 93 VAL A CA 1
ATOM 761 C C . VAL A 1 93 ? -7.577 -5.712 -3.148 1.00 96.06 93 VAL A C 1
ATOM 763 O O . VAL A 1 93 ? -8.762 -5.417 -3.262 1.00 96.06 93 VAL A O 1
ATOM 766 N N . LEU A 1 94 ? -7.164 -6.814 -2.527 1.00 97.00 94 LEU A N 1
ATOM 767 C CA . LEU A 1 94 ? -8.037 -7.752 -1.820 1.00 97.00 94 LEU A CA 1
ATOM 768 C C . LEU A 1 94 ? -8.168 -7.362 -0.346 1.00 97.00 94 LEU A C 1
ATOM 770 O O . LEU A 1 94 ? -9.263 -7.353 0.215 1.00 97.00 94 LEU A O 1
ATOM 774 N N . ALA A 1 95 ? -7.039 -7.015 0.271 1.00 97.19 95 ALA A N 1
ATOM 775 C CA . ALA A 1 95 ? -6.946 -6.662 1.677 1.00 97.19 95 ALA A CA 1
ATOM 776 C C . ALA A 1 95 ? -5.752 -5.737 1.938 1.00 97.19 95 ALA A C 1
ATOM 778 O O . ALA A 1 95 ? -4.822 -5.665 1.132 1.00 97.19 95 ALA A O 1
ATOM 779 N N . TRP A 1 96 ? -5.762 -5.065 3.082 1.00 95.94 96 TRP A N 1
ATOM 780 C CA . TRP A 1 96 ? -4.647 -4.275 3.587 1.00 95.94 96 TRP A CA 1
ATOM 781 C C . TRP A 1 96 ? -4.372 -4.592 5.056 1.00 95.94 96 TRP A C 1
ATOM 783 O O . TRP A 1 96 ? -5.222 -5.120 5.769 1.00 95.94 96 TRP A O 1
ATOM 793 N N . MET A 1 97 ? -3.167 -4.271 5.501 1.00 95.00 97 MET A N 1
ATOM 794 C CA . MET A 1 97 ? -2.705 -4.442 6.872 1.00 95.00 97 MET A CA 1
ATOM 795 C C . MET A 1 97 ? -1.788 -3.276 7.226 1.00 95.00 97 MET A C 1
ATOM 797 O O . MET A 1 97 ? -1.029 -2.811 6.380 1.00 95.00 97 MET A O 1
ATOM 801 N N . LEU A 1 98 ? -1.843 -2.813 8.472 1.00 92.62 98 LEU A N 1
ATOM 802 C CA . LEU A 1 98 ? -0.892 -1.836 8.993 1.00 92.62 98 LEU A CA 1
ATOM 803 C C . LEU A 1 98 ? 0.153 -2.561 9.843 1.00 92.62 98 LEU A C 1
ATOM 805 O O . LEU A 1 98 ? -0.207 -3.299 10.768 1.00 92.62 98 LEU A O 1
ATOM 809 N N . ILE A 1 99 ? 1.429 -2.365 9.524 1.00 89.81 99 ILE A N 1
ATOM 810 C CA . ILE A 1 99 ? 2.548 -2.902 10.303 1.00 89.81 99 ILE A CA 1
ATOM 811 C C . ILE A 1 99 ? 3.391 -1.747 10.846 1.00 89.81 99 ILE A C 1
ATOM 813 O O . ILE A 1 99 ? 3.550 -0.746 10.148 1.00 89.81 99 ILE A O 1
ATOM 817 N N . PRO A 1 100 ? 3.942 -1.847 12.064 1.00 89.06 100 PRO A N 1
ATOM 818 C CA . PRO A 1 100 ? 5.042 -0.993 12.489 1.00 89.06 100 PRO A CA 1
ATOM 819 C C . PRO A 1 100 ? 6.177 -1.092 11.480 1.00 89.06 100 PRO A C 1
ATOM 821 O O . PRO A 1 100 ? 6.571 -2.195 11.091 1.00 89.06 100 PRO A O 1
ATOM 824 N N . LEU A 1 101 ? 6.719 0.049 11.076 1.00 81.25 101 LEU A N 1
ATOM 825 C CA . LEU A 1 101 ? 8.032 0.050 10.467 1.00 81.25 101 LEU A CA 1
ATOM 826 C C . LEU A 1 101 ? 9.010 -0.402 11.560 1.00 81.25 101 LEU A C 1
ATOM 828 O O . LEU A 1 101 ? 9.058 0.231 12.620 1.00 81.25 101 LEU A O 1
ATOM 832 N N . PRO A 1 102 ? 9.788 -1.486 11.369 1.00 60.56 102 PRO A N 1
ATOM 833 C CA . PRO A 1 102 ? 10.996 -1.615 12.167 1.00 60.56 102 PRO A CA 1
ATOM 834 C C . PRO A 1 102 ? 11.774 -0.327 11.912 1.00 60.56 102 PRO A C 1
ATOM 836 O O . PRO A 1 102 ? 11.851 0.079 10.756 1.00 60.56 102 PRO A O 1
ATOM 839 N N . VAL A 1 103 ? 12.268 0.343 12.958 1.00 49.19 103 VAL A N 1
ATOM 840 C CA . VAL A 1 103 ? 13.112 1.541 12.827 1.00 49.19 103 VAL A CA 1
ATOM 841 C C . VAL A 1 103 ? 14.090 1.283 11.678 1.00 49.19 103 VAL A C 1
ATOM 843 O O . VAL A 1 103 ? 14.980 0.444 11.802 1.00 49.19 103 VAL A O 1
ATOM 846 N N . LEU A 1 104 ? 13.838 1.898 10.516 1.00 43.09 104 LEU A N 1
ATOM 847 C CA . LEU A 1 104 ? 14.499 1.588 9.244 1.00 43.09 104 LEU A CA 1
ATOM 848 C C . LEU A 1 104 ? 15.897 2.220 9.232 1.00 43.09 104 LEU A C 1
ATOM 850 O O . LEU A 1 104 ? 16.273 2.917 8.299 1.00 43.09 104 LEU A O 1
ATOM 854 N N . SER A 1 105 ? 16.687 1.998 10.280 1.00 41.16 105 SER A N 1
ATOM 855 C CA . SER A 1 105 ? 18.106 2.326 10.281 1.00 41.16 105 SER A CA 1
ATOM 856 C C . SER A 1 105 ? 18.939 1.233 9.612 1.00 41.16 105 SER A C 1
ATOM 858 O O . SER A 1 105 ? 19.989 1.552 9.083 1.00 41.16 105 SER A O 1
ATOM 860 N N . SER A 1 106 ? 18.490 -0.027 9.536 1.00 38.28 106 SER A N 1
ATOM 861 C CA . SER A 1 106 ? 19.357 -1.126 9.067 1.00 38.28 106 SER A CA 1
ATOM 862 C C . SER A 1 106 ? 19.131 -1.606 7.628 1.00 38.28 106 SER A C 1
ATOM 864 O O . SER A 1 106 ? 20.068 -2.119 7.024 1.00 38.28 106 SER A O 1
ATOM 866 N N . LEU A 1 107 ? 17.941 -1.428 7.038 1.00 38.09 107 LEU A N 1
ATOM 867 C CA . LEU A 1 107 ? 17.671 -1.892 5.662 1.00 38.09 107 LEU A CA 1
ATOM 868 C C . LEU A 1 107 ? 17.926 -0.824 4.587 1.00 38.09 107 LEU A C 1
ATOM 870 O O . LEU A 1 107 ? 18.235 -1.179 3.455 1.00 38.09 107 LEU A O 1
ATOM 874 N N . TYR A 1 108 ? 17.887 0.466 4.941 1.00 38.88 108 TYR A N 1
ATOM 875 C CA . TYR A 1 108 ? 18.344 1.552 4.059 1.00 38.88 108 TYR A CA 1
ATOM 876 C C . TYR A 1 108 ? 19.851 1.846 4.191 1.00 38.88 108 TYR A C 1
ATOM 878 O O . TYR A 1 108 ? 20.422 2.472 3.304 1.00 38.88 108 TYR A O 1
ATOM 886 N N . GLN A 1 109 ? 20.526 1.354 5.241 1.00 36.44 109 GLN A N 1
ATOM 887 C CA . GLN A 1 109 ? 21.991 1.436 5.382 1.00 36.44 109 GLN A CA 1
ATOM 888 C C . GLN A 1 109 ? 22.754 0.324 4.640 1.00 36.44 109 GLN A C 1
ATOM 890 O O . GLN A 1 109 ? 23.980 0.305 4.674 1.00 36.44 109 GLN A O 1
ATOM 895 N N . ALA A 1 110 ? 22.069 -0.566 3.912 1.00 34.84 110 ALA A N 1
ATOM 896 C CA . ALA A 1 110 ? 22.706 -1.568 3.051 1.00 34.84 110 ALA A CA 1
ATOM 897 C C . ALA A 1 110 ? 23.067 -1.045 1.641 1.00 34.84 110 ALA A C 1
ATOM 899 O O . ALA A 1 110 ? 23.255 -1.835 0.718 1.00 34.84 110 ALA A O 1
ATOM 900 N N . GLN A 1 111 ? 23.218 0.273 1.472 1.00 41.59 111 GLN A N 1
ATOM 901 C CA . GLN A 1 111 ? 24.121 0.823 0.458 1.00 41.59 111 GLN A CA 1
ATOM 902 C C . GLN A 1 111 ? 25.123 1.798 1.093 1.00 41.59 111 GLN A C 1
ATOM 904 O O . GLN A 1 111 ? 24.961 3.014 0.985 1.00 41.59 111 GLN A O 1
ATOM 909 N N . PRO A 1 112 ? 26.196 1.295 1.723 1.00 38.06 112 PRO A N 1
ATOM 910 C CA . PRO A 1 112 ? 27.467 1.986 1.689 1.00 38.06 112 PRO A CA 1
ATOM 911 C C . PRO A 1 112 ? 28.110 1.700 0.323 1.00 38.06 112 PRO A C 1
ATOM 913 O O . PRO A 1 112 ? 28.411 0.557 -0.003 1.00 38.06 112 PRO A O 1
ATOM 916 N N . GLU A 1 113 ? 28.259 2.750 -0.482 1.00 45.62 113 GLU A N 1
ATOM 917 C CA . GLU A 1 113 ? 29.263 2.870 -1.546 1.00 45.62 113 GLU A CA 1
ATOM 918 C C . GLU A 1 113 ? 29.386 1.682 -2.523 1.00 45.62 113 GLU A C 1
ATOM 920 O O . GLU A 1 113 ? 30.243 0.807 -2.397 1.00 45.62 113 GLU A O 1
ATOM 925 N N . ALA A 1 114 ? 28.609 1.720 -3.612 1.00 37.62 114 ALA A N 1
ATOM 926 C CA . ALA A 1 114 ? 29.129 1.191 -4.870 1.00 37.62 114 ALA A CA 1
ATOM 927 C C . ALA A 1 114 ? 30.304 2.095 -5.270 1.00 37.62 114 ALA A C 1
ATOM 929 O O . ALA A 1 114 ? 30.107 3.237 -5.687 1.00 37.62 114 ALA A O 1
ATOM 930 N N . GLY A 1 115 ? 31.511 1.595 -5.008 1.00 38.50 115 GLY A N 1
ATOM 931 C CA . GLY A 1 115 ? 32.761 2.331 -5.090 1.00 38.50 115 GLY A CA 1
ATOM 932 C C . GLY A 1 115 ? 32.976 3.053 -6.416 1.00 38.50 115 GLY A C 1
ATOM 933 O O . GLY A 1 115 ? 32.691 2.535 -7.495 1.00 38.50 115 GLY A O 1
ATOM 934 N N . LEU A 1 116 ? 33.553 4.243 -6.302 1.00 32.06 116 LEU A N 1
ATOM 935 C CA . LEU A 1 116 ? 34.306 4.879 -7.369 1.00 32.06 116 LEU A CA 1
ATOM 936 C C . LEU A 1 116 ? 35.769 4.899 -6.920 1.00 32.06 116 LEU A C 1
ATOM 938 O O . LEU A 1 116 ? 36.168 5.739 -6.115 1.00 32.06 116 LEU A O 1
ATOM 942 N N . ASN A 1 117 ? 36.520 3.913 -7.416 1.00 38.41 117 ASN A N 1
ATOM 943 C CA . ASN A 1 117 ? 37.911 4.132 -7.808 1.00 38.41 117 ASN A CA 1
ATOM 944 C C . ASN A 1 117 ? 37.918 4.906 -9.128 1.00 38.41 117 ASN A C 1
ATOM 946 O O . ASN A 1 117 ? 37.036 4.605 -9.969 1.00 38.41 117 ASN A O 1
#

pLDDT: mean 76.75, std 19.35, range [32.06, 97.19]

Secondary structure (DSSP, 8-state):
----GGGS--TT--EETTSPPPPPPHHHHHHEEEEEEETTTEEEEEEEETTTTEEEEEEEEE---TT--GGG---HHHHHTTEEEEEEE-S-EEEEEEEEPP-TTSSSSS-S-----

Organism: NCBI:txid2666025

Sequence (117 aa):
MNGHFLTKVRLYAWYPASAKPPQLSLEEEMSYQLILNIALVGVVAGFYDHKQNKFCKNCERYFGLPGKRFDQYNNIDAINKNLAWTYEPVNKVLAWMLIPLPVLSSLYQAQPEAGLN